Protein AF-A0AAW8L4Y2-F1 (afdb_monomer_lite)

Foldseek 3Di:
DDPPPDPVNVVVVVLVPDDPVVNVVVVVVVLLVVLLVLAVVQVVVPCLVCLVVFQAEEEEAPPLCSNVVSNVCSNPPSGNYHYHHDDPVCPVVVDHPPSCPVVVVRYDYRDDDPVVVVVVVVVVVVPDPPD

Sequence (131 aa):
KKHQLTLDDDLTEIYKNFSGGEKQRICILKARIDAVHFALDNDDGARTRHYDKADLILIGVSRSGKTPTSIYLSLQFGIRVANYPLTEEDLDDNRLPAVLRAHRSKLFGLMIDAERLVAIRSERKANSRYA

pLDDT: mean 83.52, std 15.27, range [39.88, 97.06]

Structure (mmCIF, N/CA/C/O backbone):
data_AF-A0AAW8L4Y2-F1
#
_entry.id   AF-A0AAW8L4Y2-F1
#
loop_
_atom_site.group_PDB
_atom_site.id
_atom_site.type_symbol
_atom_site.label_atom_id
_atom_site.label_alt_id
_atom_site.label_comp_id
_atom_site.label_asym_id
_atom_site.label_entity_id
_atom_site.label_seq_id
_atom_site.pdbx_PDB_ins_code
_atom_site.Cartn_x
_atom_site.Cartn_y
_atom_site.Cartn_z
_atom_site.occupancy
_atom_site.B_iso_or_equiv
_atom_site.auth_seq_id
_atom_site.auth_comp_id
_atom_site.auth_asym_id
_atom_site.auth_atom_id
_atom_site.pdbx_PDB_model_num
ATOM 1 N N . LYS A 1 1 ? 8.214 -7.468 47.726 1.00 40.84 1 LYS A N 1
ATOM 2 C CA . LYS A 1 1 ? 7.525 -7.714 46.436 1.00 40.84 1 LYS A CA 1
ATOM 3 C C . LYS A 1 1 ? 7.435 -6.381 45.703 1.00 40.84 1 LYS A C 1
ATOM 5 O O . LYS A 1 1 ? 6.610 -5.567 46.083 1.00 40.84 1 LYS A O 1
ATOM 10 N N . LYS A 1 2 ? 8.356 -6.096 44.774 1.00 39.88 2 LYS A N 1
ATOM 11 C CA . LYS A 1 2 ? 8.308 -4.861 43.975 1.00 39.88 2 LYS A CA 1
ATOM 12 C C . LYS A 1 2 ? 7.174 -5.011 42.958 1.00 39.88 2 LYS A C 1
ATOM 14 O O . LYS A 1 2 ? 7.196 -5.961 42.183 1.00 39.88 2 LYS A O 1
ATOM 19 N N . HIS A 1 3 ? 6.173 -4.137 43.028 1.00 43.72 3 HIS A N 1
ATOM 20 C CA . HIS A 1 3 ? 5.190 -3.975 41.963 1.00 43.72 3 HIS A CA 1
ATOM 21 C C . HIS A 1 3 ? 5.907 -3.381 40.760 1.00 43.72 3 HIS A C 1
ATOM 23 O O . HIS A 1 3 ? 6.330 -2.229 40.772 1.00 43.72 3 HIS A O 1
ATOM 29 N N . GLN A 1 4 ? 6.098 -4.219 39.755 1.00 43.78 4 GLN A N 1
ATOM 30 C CA . GLN A 1 4 ? 6.486 -3.803 38.427 1.00 43.78 4 GLN A CA 1
ATOM 31 C C . GLN A 1 4 ? 5.182 -3.413 37.727 1.00 43.78 4 GLN A C 1
ATOM 33 O O . GLN A 1 4 ? 4.557 -4.245 37.082 1.00 43.78 4 GLN A O 1
ATOM 38 N N . LEU A 1 5 ? 4.710 -2.191 37.990 1.00 41.91 5 LEU A N 1
ATOM 39 C CA . LEU A 1 5 ? 3.647 -1.570 37.201 1.00 41.91 5 LEU A CA 1
ATOM 40 C C . LEU A 1 5 ? 4.201 -1.410 35.788 1.00 41.91 5 LEU A C 1
ATOM 42 O O . LEU A 1 5 ? 5.276 -0.836 35.592 1.00 41.91 5 LEU A O 1
ATOM 46 N N . THR A 1 6 ? 3.541 -2.040 34.825 1.00 46.31 6 THR A N 1
ATOM 47 C CA . THR A 1 6 ? 3.936 -1.931 33.425 1.00 46.31 6 THR A CA 1
ATOM 48 C C . THR A 1 6 ? 3.430 -0.596 32.887 1.00 46.31 6 THR A C 1
ATOM 50 O O . THR A 1 6 ? 2.372 -0.129 33.294 1.00 46.31 6 THR A O 1
ATOM 53 N N . LEU A 1 7 ? 4.185 0.036 31.983 1.00 52.41 7 LEU A N 1
ATOM 54 C CA . LEU A 1 7 ? 3.841 1.332 31.370 1.00 52.41 7 LEU A CA 1
ATOM 55 C C . LEU A 1 7 ? 2.416 1.374 30.770 1.00 52.41 7 LEU A C 1
ATOM 57 O O . LEU A 1 7 ? 1.843 2.451 30.628 1.00 52.41 7 LEU A O 1
ATOM 61 N N . ASP A 1 8 ? 1.840 0.215 30.445 1.00 61.38 8 ASP A N 1
ATOM 62 C CA . ASP A 1 8 ? 0.480 0.080 29.922 1.00 61.38 8 ASP A CA 1
ATOM 63 C C . ASP A 1 8 ? -0.613 0.305 30.986 1.00 61.38 8 ASP A C 1
ATOM 65 O O . ASP A 1 8 ? -1.686 0.827 30.664 1.00 61.38 8 ASP A O 1
ATOM 69 N N . ASP A 1 9 ? -0.351 -0.023 32.256 1.00 59.22 9 ASP A N 1
ATOM 70 C CA . ASP A 1 9 ? -1.321 0.124 33.350 1.00 59.22 9 ASP A CA 1
ATOM 71 C C . ASP A 1 9 ? -1.524 1.606 33.715 1.00 59.22 9 ASP A C 1
ATOM 73 O O . ASP A 1 9 ? -2.661 2.085 33.780 1.00 59.22 9 ASP A O 1
ATOM 77 N N . ASP A 1 10 ? -0.426 2.363 33.835 1.00 67.06 10 ASP A N 1
ATOM 78 C CA . ASP A 1 10 ? -0.446 3.802 34.143 1.00 67.06 10 ASP A CA 1
ATOM 79 C C . ASP A 1 10 ? -1.127 4.611 33.026 1.00 67.06 10 ASP A C 1
ATOM 81 O O . ASP A 1 10 ? -1.937 5.508 33.280 1.00 67.06 10 ASP A O 1
ATOM 85 N N . LEU A 1 11 ? -0.857 4.265 31.761 1.00 69.19 11 LEU A N 1
ATOM 86 C CA . LEU A 1 11 ? -1.530 4.882 30.618 1.00 69.19 11 LEU A CA 1
ATOM 87 C C . LEU A 1 11 ? -3.027 4.568 30.617 1.00 69.19 11 LEU A C 1
ATOM 89 O O . LEU A 1 11 ? -3.830 5.445 30.307 1.00 69.19 11 LEU A O 1
ATOM 93 N N . THR A 1 12 ? -3.425 3.354 30.999 1.00 70.25 12 THR A N 1
ATOM 94 C CA . THR A 1 12 ? -4.841 2.969 31.076 1.00 70.25 12 THR A CA 1
ATOM 95 C C . THR A 1 12 ? -5.591 3.794 32.123 1.00 70.25 12 THR A C 1
ATOM 97 O O . THR A 1 12 ? -6.743 4.179 31.906 1.00 70.25 12 THR A O 1
ATOM 100 N N . GLU A 1 13 ? -4.946 4.120 33.241 1.00 73.38 13 GLU A N 1
ATOM 101 C CA . GLU A 1 13 ? -5.519 4.963 34.289 1.00 73.38 13 GLU A CA 1
ATOM 102 C C . GLU A 1 13 ? -5.619 6.435 33.868 1.00 73.38 13 GLU A C 1
ATOM 104 O O . GLU A 1 13 ? -6.677 7.049 34.019 1.00 73.38 13 GLU A O 1
ATOM 109 N N . ILE A 1 14 ? -4.588 6.970 33.206 1.00 76.81 14 ILE A N 1
ATOM 110 C CA . ILE A 1 14 ? -4.627 8.303 32.582 1.00 76.81 14 ILE A CA 1
ATOM 111 C C . ILE A 1 14 ? -5.752 8.380 31.539 1.00 76.81 14 ILE A C 1
ATOM 113 O O . ILE A 1 14 ? -6.505 9.354 31.501 1.00 76.81 14 ILE A O 1
ATOM 117 N N . TYR A 1 15 ? -5.933 7.326 30.738 1.00 74.62 15 TYR A N 1
ATOM 118 C CA . TYR A 1 15 ? -6.985 7.268 29.724 1.00 74.62 15 TYR A CA 1
ATOM 119 C C . TYR A 1 15 ? -8.394 7.353 30.308 1.00 74.62 15 TYR A C 1
ATOM 121 O O . TYR A 1 15 ? -9.281 7.925 29.670 1.00 74.62 15 TYR A O 1
ATOM 129 N N . LYS A 1 16 ? -8.631 6.807 31.508 1.00 78.62 16 LYS A N 1
ATOM 130 C CA . LYS A 1 16 ? -9.948 6.862 32.166 1.00 78.62 16 LYS A CA 1
ATOM 131 C C . LYS A 1 16 ? -10.361 8.298 32.489 1.00 78.62 16 LYS A C 1
ATOM 133 O O . LYS A 1 16 ? -11.549 8.601 32.349 1.00 78.62 16 LYS A O 1
ATOM 138 N N . ASN A 1 17 ? -9.396 9.166 32.799 1.00 83.75 17 ASN A N 1
ATOM 139 C CA . ASN A 1 17 ? -9.607 10.553 33.224 1.00 83.75 17 ASN A CA 1
ATOM 140 C C . ASN A 1 17 ? -9.928 11.531 32.079 1.00 83.75 17 ASN A C 1
ATOM 142 O O . ASN A 1 17 ? -10.386 12.639 32.344 1.00 83.75 17 ASN A O 1
ATOM 146 N N . PHE A 1 18 ? -9.739 11.140 30.814 1.00 84.62 18 PHE A N 1
ATOM 147 C CA . PHE A 1 18 ? -10.093 11.984 29.668 1.00 84.62 18 PHE A CA 1
ATOM 148 C C . PHE A 1 18 ? -11.607 12.044 29.416 1.00 84.62 18 PHE A C 1
ATOM 150 O O . PHE A 1 18 ? -12.337 11.054 29.566 1.00 84.62 18 PHE A O 1
ATOM 157 N N . SER A 1 19 ? -12.080 13.195 28.943 1.00 87.31 19 SER A N 1
ATOM 158 C CA . SER A 1 19 ? -13.443 13.364 28.437 1.00 87.31 19 SER A CA 1
ATOM 159 C C . SER A 1 19 ? -13.692 12.510 27.185 1.00 87.31 19 SER A C 1
ATOM 161 O O . SER A 1 19 ? -12.763 12.043 26.520 1.00 87.31 19 SER A O 1
ATOM 163 N N . GLY A 1 20 ? -14.963 12.309 26.821 1.00 83.69 20 GLY A N 1
ATOM 164 C CA . GLY A 1 20 ? -15.323 11.535 25.625 1.00 83.69 20 GLY A CA 1
ATOM 165 C C . GLY A 1 20 ? -14.696 12.083 24.333 1.00 83.69 20 GLY A C 1
ATOM 166 O O . GLY A 1 20 ? -14.211 11.312 23.508 1.00 83.69 20 GLY A O 1
ATOM 167 N N . GLY A 1 21 ? -14.628 13.411 24.185 1.00 84.81 21 GLY A N 1
ATOM 168 C CA . GLY A 1 21 ? -14.016 14.057 23.017 1.00 84.81 21 GLY A CA 1
ATOM 169 C C . GLY A 1 21 ? -12.496 13.872 22.940 1.00 84.81 21 GLY A C 1
ATOM 170 O O . GLY A 1 21 ? -11.946 13.662 21.858 1.00 84.81 21 GLY A O 1
ATOM 171 N N . GLU A 1 22 ? -11.810 13.889 24.081 1.00 87.06 22 GLU A N 1
ATOM 172 C CA . GLU A 1 22 ? -10.366 13.636 24.160 1.00 87.06 22 GLU A CA 1
ATOM 173 C C . GLU A 1 22 ? -10.043 12.169 23.870 1.00 87.06 22 GLU A C 1
ATOM 175 O O . GLU A 1 22 ? -9.166 11.883 23.054 1.00 87.06 22 GLU A O 1
ATOM 180 N N . LYS A 1 23 ? -10.823 11.236 24.431 1.00 83.69 23 LYS A N 1
ATOM 181 C CA . LYS A 1 23 ? -10.718 9.799 24.132 1.00 83.69 23 LYS A CA 1
ATOM 182 C C . LYS A 1 23 ? -10.861 9.522 22.637 1.00 83.69 23 LYS A C 1
ATOM 184 O O . LYS A 1 23 ? -10.070 8.766 22.073 1.00 83.69 23 LYS A O 1
ATOM 189 N N . GLN A 1 24 ? -11.814 10.183 21.977 1.00 84.44 24 GLN A N 1
ATOM 190 C CA . GLN A 1 24 ? -12.022 10.048 20.536 1.00 84.44 24 GLN A CA 1
ATOM 191 C C . GLN A 1 24 ? -10.791 10.500 19.737 1.00 84.44 24 GLN A C 1
ATOM 193 O O . GLN A 1 24 ? -10.340 9.790 18.837 1.00 84.44 24 GLN A O 1
ATOM 198 N N . ARG A 1 25 ? -10.218 11.662 20.076 1.00 86.62 25 ARG A N 1
ATOM 199 C CA . ARG A 1 25 ? -9.020 12.196 19.406 1.00 86.62 25 ARG A CA 1
ATOM 200 C C . ARG A 1 25 ? -7.820 11.271 19.552 1.00 86.62 25 ARG A C 1
ATOM 202 O O . ARG A 1 25 ? -7.111 11.031 18.577 1.00 86.62 25 ARG A O 1
ATOM 209 N N . ILE A 1 26 ? -7.615 10.740 20.751 1.00 86.56 26 ILE A N 1
ATOM 210 C CA . ILE A 1 26 ? -6.502 9.838 21.028 1.00 86.56 26 ILE A CA 1
ATOM 211 C C . ILE A 1 26 ? -6.675 8.511 20.268 1.00 86.56 26 ILE A C 1
ATOM 213 O O . ILE A 1 26 ? -5.721 8.026 19.663 1.00 86.56 26 ILE A O 1
ATOM 217 N N . CYS A 1 27 ? -7.891 7.958 20.223 1.00 86.06 27 CYS A N 1
ATOM 218 C CA . CYS A 1 27 ? -8.191 6.750 19.449 1.00 86.06 27 CYS A CA 1
ATOM 219 C C . CYS A 1 27 ? -7.891 6.935 17.950 1.00 86.06 27 CYS A C 1
ATOM 221 O O . CYS A 1 27 ? -7.218 6.104 17.341 1.00 86.06 27 CYS A O 1
ATOM 223 N N . ILE A 1 28 ? -8.310 8.068 17.372 1.00 87.50 28 ILE A N 1
ATOM 224 C CA . ILE A 1 28 ? -8.022 8.413 15.970 1.00 87.50 28 ILE A CA 1
ATOM 225 C C . ILE A 1 28 ? -6.511 8.504 15.725 1.00 87.50 28 ILE A C 1
ATOM 227 O O . ILE A 1 28 ? -6.015 7.994 14.721 1.00 87.50 28 ILE A O 1
ATOM 231 N N . LEU A 1 29 ? -5.764 9.136 16.635 1.00 87.00 29 LEU A N 1
ATOM 232 C CA . LEU A 1 29 ? -4.312 9.239 16.514 1.00 87.00 29 LEU A CA 1
ATOM 233 C C . LEU A 1 29 ? -3.641 7.862 16.575 1.00 87.00 29 LEU A C 1
ATOM 235 O O . LEU A 1 29 ? -2.766 7.580 15.759 1.00 87.00 29 LEU A O 1
ATOM 239 N N . LYS A 1 30 ? -4.080 6.991 17.489 1.00 89.00 30 LYS A N 1
ATOM 240 C CA . LYS A 1 30 ? -3.567 5.623 17.600 1.00 89.00 30 LYS A CA 1
ATOM 241 C C . LYS A 1 30 ? -3.794 4.833 16.311 1.00 89.00 30 LYS A C 1
ATOM 243 O O . LYS A 1 30 ? -2.849 4.256 15.790 1.00 89.00 30 LYS A O 1
ATOM 248 N N . ALA A 1 31 ? -4.996 4.908 15.737 1.00 90.00 31 ALA A N 1
ATOM 249 C CA . ALA A 1 31 ? -5.293 4.267 14.458 1.00 90.00 31 ALA A CA 1
ATOM 250 C C . ALA A 1 31 ? -4.379 4.761 13.319 1.00 90.00 31 ALA A C 1
ATOM 252 O O . ALA A 1 31 ? -3.930 3.961 12.500 1.00 90.00 31 ALA A O 1
ATOM 253 N N . ARG A 1 32 ? -4.051 6.061 13.285 1.00 92.62 32 ARG A N 1
ATOM 254 C CA . ARG A 1 32 ? -3.103 6.620 12.306 1.00 92.62 32 ARG A CA 1
ATOM 255 C C . ARG A 1 32 ? -1.680 6.117 12.515 1.00 92.62 32 ARG A C 1
ATOM 257 O O . ARG A 1 32 ? -1.024 5.764 11.542 1.00 92.62 32 ARG A O 1
ATOM 264 N N . ILE A 1 33 ? -1.209 6.071 13.760 1.00 94.56 33 ILE A N 1
ATOM 265 C CA . ILE A 1 33 ? 0.121 5.537 14.087 1.00 94.56 33 ILE A CA 1
ATOM 266 C C . ILE A 1 33 ? 0.215 4.071 13.647 1.00 94.56 33 ILE A C 1
ATOM 268 O O . ILE A 1 33 ? 1.167 3.697 12.966 1.00 94.56 33 ILE A O 1
ATOM 272 N N . ASP A 1 34 ? -0.810 3.270 13.944 1.00 95.19 34 ASP A N 1
ATOM 273 C CA . ASP A 1 34 ? -0.871 1.863 13.543 1.00 95.19 34 ASP A CA 1
ATOM 274 C C . ASP A 1 34 ? -0.859 1.700 12.015 1.00 95.19 34 ASP A C 1
ATOM 276 O O . ASP A 1 34 ? -0.178 0.821 11.486 1.00 95.19 34 ASP A O 1
ATOM 280 N N . ALA A 1 35 ? -1.578 2.559 11.286 1.00 96.19 35 ALA A N 1
ATOM 281 C CA . ALA A 1 35 ? -1.577 2.559 9.825 1.00 96.19 35 ALA A CA 1
ATOM 282 C C . ALA A 1 35 ? -0.202 2.903 9.236 1.00 96.19 35 ALA A C 1
ATOM 284 O O . ALA A 1 35 ? 0.251 2.251 8.297 1.00 96.19 35 ALA A O 1
ATOM 285 N N . VAL A 1 36 ? 0.491 3.890 9.809 1.00 95.75 36 VAL A N 1
ATOM 286 C CA . VAL A 1 36 ? 1.843 4.279 9.384 1.00 95.75 36 VAL A CA 1
ATOM 287 C C . VAL A 1 36 ? 2.845 3.162 9.647 1.00 95.75 36 VAL A C 1
ATOM 289 O O . VAL A 1 36 ? 3.628 2.839 8.756 1.00 95.75 36 VAL A O 1
ATOM 292 N N . HIS A 1 37 ? 2.805 2.539 10.827 1.00 95.00 37 HIS A N 1
ATOM 293 C CA . HIS A 1 37 ? 3.646 1.380 11.125 1.00 95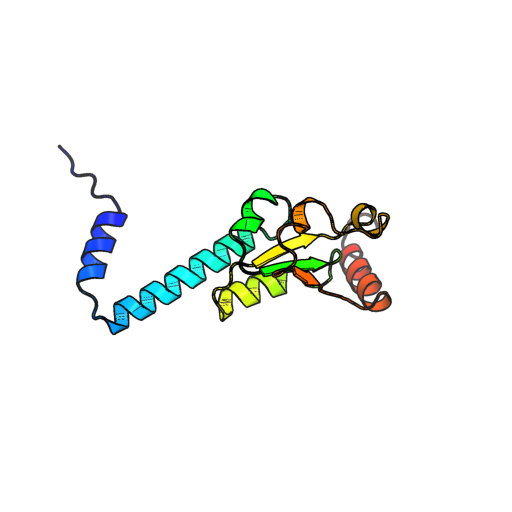.00 37 HIS A CA 1
ATOM 294 C C . HIS A 1 37 ? 3.388 0.244 10.138 1.00 95.00 37 HIS A C 1
ATOM 296 O O . HIS A 1 37 ? 4.336 -0.302 9.582 1.00 95.00 37 HIS A O 1
ATOM 302 N N . PHE A 1 38 ? 2.117 -0.041 9.840 1.00 95.31 38 PHE A N 1
ATOM 303 C CA . PHE A 1 38 ? 1.762 -1.035 8.834 1.00 95.31 38 PHE A CA 1
ATOM 304 C C . PHE A 1 38 ? 2.373 -0.712 7.465 1.00 95.31 38 PHE A C 1
ATOM 306 O O . PHE A 1 38 ? 2.938 -1.602 6.832 1.00 95.31 38 PHE A O 1
ATOM 313 N N . ALA A 1 39 ? 2.288 0.537 7.002 1.00 95.00 39 ALA A N 1
ATOM 314 C CA . ALA A 1 39 ? 2.835 0.914 5.703 1.00 95.00 39 ALA A CA 1
ATOM 315 C C . ALA A 1 39 ? 4.363 0.864 5.650 1.00 95.00 39 ALA A C 1
ATOM 317 O O . ALA A 1 39 ? 4.908 0.421 4.644 1.00 95.00 39 ALA A O 1
ATOM 318 N N . LEU A 1 40 ? 5.051 1.252 6.727 1.00 93.62 40 LEU A N 1
ATOM 319 C CA . LEU A 1 40 ? 6.505 1.111 6.839 1.00 93.62 40 LEU A CA 1
ATOM 320 C C . LEU A 1 40 ? 6.929 -0.364 6.823 1.00 93.62 40 LEU A C 1
ATOM 322 O O . LEU A 1 40 ? 7.857 -0.729 6.107 1.00 93.62 40 LEU A O 1
ATOM 326 N N . ASP A 1 41 ? 6.214 -1.222 7.553 1.00 93.12 41 ASP A N 1
ATOM 327 C CA . ASP A 1 41 ? 6.478 -2.664 7.616 1.00 93.12 41 ASP A CA 1
ATOM 328 C C . ASP A 1 41 ? 6.204 -3.412 6.303 1.00 93.12 41 ASP A C 1
ATOM 330 O O . ASP A 1 41 ? 6.647 -4.553 6.152 1.00 93.12 41 ASP A O 1
AT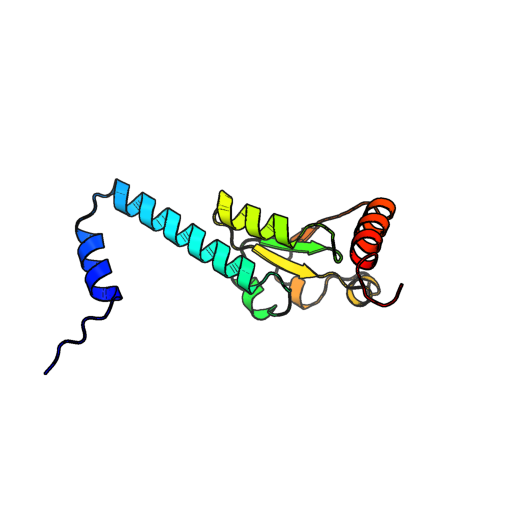OM 334 N N . ASN A 1 42 ? 5.445 -2.810 5.381 1.00 92.62 42 ASN A N 1
ATOM 335 C CA . ASN A 1 42 ? 5.032 -3.410 4.109 1.00 92.62 42 ASN A CA 1
ATOM 336 C C . ASN A 1 42 ? 5.463 -2.577 2.887 1.00 92.62 42 ASN A C 1
ATOM 338 O O . ASN A 1 42 ? 4.883 -2.723 1.808 1.00 92.62 42 ASN A O 1
ATOM 342 N N . ASP A 1 43 ? 6.461 -1.702 3.040 1.00 89.31 43 ASP A N 1
ATOM 343 C CA . ASP A 1 43 ? 6.940 -0.830 1.962 1.00 89.31 43 ASP A CA 1
ATOM 344 C C . ASP A 1 43 ? 7.788 -1.573 0.914 1.00 89.31 43 ASP A C 1
ATOM 346 O O . ASP A 1 43 ? 7.716 -1.280 -0.281 1.00 89.31 43 ASP A O 1
ATOM 350 N N . ASP A 1 44 ? 8.568 -2.562 1.356 1.00 79.44 44 ASP A N 1
ATOM 351 C CA . ASP A 1 44 ? 9.513 -3.318 0.526 1.00 79.44 44 ASP A CA 1
ATOM 352 C C . ASP A 1 44 ? 8.859 -4.440 -0.304 1.00 79.44 44 ASP A C 1
ATOM 354 O O . ASP A 1 44 ? 9.482 -4.986 -1.215 1.00 79.44 44 ASP A O 1
ATOM 358 N N . GLY A 1 45 ? 7.598 -4.778 -0.014 1.00 68.62 45 GLY A N 1
ATOM 359 C CA . GLY A 1 45 ? 6.863 -5.878 -0.639 1.00 68.62 45 GLY A CA 1
ATOM 360 C C . GLY A 1 45 ? 7.325 -7.282 -0.238 1.00 68.62 45 GLY A C 1
ATOM 361 O O . GLY A 1 45 ? 6.788 -8.261 -0.753 1.00 68.62 45 GLY A O 1
ATOM 362 N N . ALA A 1 46 ? 8.267 -7.416 0.702 1.00 63.28 46 ALA A N 1
ATOM 363 C CA . ALA A 1 46 ? 8.822 -8.706 1.120 1.00 63.28 46 ALA A CA 1
ATOM 364 C C . ALA A 1 46 ? 7.851 -9.515 1.998 1.00 63.28 46 ALA A C 1
ATOM 366 O O . ALA A 1 46 ? 7.959 -10.737 2.116 1.00 63.28 46 ALA A O 1
ATOM 367 N N . ARG A 1 47 ? 6.875 -8.845 2.623 1.00 67.88 47 ARG A N 1
ATOM 368 C CA . ARG A 1 47 ? 5.931 -9.441 3.580 1.00 67.88 47 ARG A CA 1
ATOM 369 C C . ARG A 1 47 ? 4.519 -9.543 3.008 1.00 67.88 47 ARG A C 1
ATOM 371 O O . ARG A 1 47 ? 3.568 -8.979 3.539 1.00 67.88 47 ARG A O 1
ATOM 378 N N . THR A 1 48 ? 4.350 -10.356 1.971 1.00 66.38 48 THR A N 1
ATOM 379 C CA . THR A 1 48 ? 3.031 -10.615 1.360 1.00 66.38 48 THR A CA 1
ATOM 380 C C . THR A 1 48 ? 2.002 -11.255 2.308 1.00 66.38 48 THR A C 1
ATOM 382 O O . THR A 1 48 ? 0.803 -11.224 2.043 1.00 66.38 48 THR A O 1
ATOM 385 N N . ARG A 1 49 ? 2.442 -11.779 3.463 1.00 67.50 49 ARG A N 1
ATOM 386 C CA . ARG A 1 49 ? 1.589 -12.395 4.499 1.00 67.50 49 ARG A CA 1
ATOM 387 C C . ARG A 1 49 ? 0.634 -11.427 5.208 1.00 67.50 49 ARG A C 1
ATOM 389 O O . ARG A 1 49 ? -0.228 -11.883 5.952 1.00 67.50 49 ARG A O 1
ATOM 396 N N . HIS A 1 50 ? 0.771 -10.115 5.016 1.00 79.94 50 HIS A N 1
ATOM 397 C CA . HIS A 1 50 ? -0.087 -9.122 5.673 1.00 79.94 50 HIS A CA 1
ATOM 398 C C . HIS A 1 50 ? -1.140 -8.500 4.757 1.00 79.94 50 HIS A C 1
ATOM 400 O O . HIS A 1 50 ? -1.877 -7.618 5.200 1.00 79.94 50 HIS A O 1
ATOM 406 N N . TYR A 1 51 ? -1.264 -8.962 3.510 1.00 90.69 51 TYR A N 1
ATOM 407 C CA . TYR A 1 51 ? -2.220 -8.387 2.566 1.00 90.69 51 TYR A CA 1
ATOM 408 C C . TYR A 1 51 ? -3.665 -8.518 3.018 1.00 90.69 51 TYR A C 1
ATOM 410 O O . TYR A 1 51 ? -4.434 -7.606 2.746 1.00 90.69 51 TYR A O 1
ATOM 418 N N . ASP A 1 52 ? -4.030 -9.525 3.811 1.00 91.12 52 ASP A N 1
ATOM 419 C CA . ASP A 1 52 ? -5.356 -9.615 4.434 1.00 91.12 52 ASP A CA 1
ATOM 420 C C . ASP A 1 52 ? -5.707 -8.379 5.274 1.00 91.12 52 ASP A C 1
ATOM 422 O O . ASP A 1 52 ? -6.832 -7.890 5.209 1.00 91.12 52 ASP A O 1
ATOM 426 N N . LYS A 1 53 ? -4.725 -7.834 6.003 1.00 93.25 53 LYS A N 1
ATOM 427 C CA . LYS A 1 53 ? -4.888 -6.697 6.923 1.00 93.25 53 LYS A CA 1
ATOM 428 C C . LYS A 1 53 ? -4.731 -5.329 6.254 1.00 93.25 53 LYS A C 1
ATOM 430 O O . LYS A 1 53 ? -4.985 -4.322 6.912 1.00 93.25 53 LYS A O 1
ATOM 435 N N . ALA A 1 54 ? -4.284 -5.294 4.998 1.00 95.31 54 ALA A N 1
ATOM 436 C CA . ALA A 1 54 ? -4.178 -4.062 4.228 1.00 95.31 54 ALA A CA 1
ATOM 437 C C . ALA A 1 54 ? -5.571 -3.581 3.810 1.00 95.31 54 ALA A C 1
ATOM 439 O O . ALA A 1 54 ? -6.375 -4.371 3.306 1.00 95.31 54 ALA A O 1
ATOM 440 N N . ASP A 1 55 ? -5.820 -2.286 3.954 1.00 96.44 55 ASP A N 1
ATOM 441 C CA . ASP A 1 55 ? -7.008 -1.627 3.411 1.00 96.44 55 ASP A CA 1
ATOM 442 C C . ASP A 1 55 ? -6.832 -1.376 1.906 1.00 96.44 55 ASP A C 1
ATOM 444 O O . ASP A 1 55 ? -7.791 -1.422 1.137 1.00 96.44 55 ASP A O 1
ATOM 448 N N . LEU A 1 56 ? -5.584 -1.149 1.481 1.00 95.81 56 LEU A N 1
ATOM 449 C CA . LEU A 1 56 ? -5.204 -0.825 0.111 1.00 95.81 56 LEU A CA 1
ATOM 450 C C . LEU A 1 56 ? -3.835 -1.429 -0.229 1.00 95.81 56 LEU A C 1
ATOM 452 O O . LEU A 1 56 ? -2.925 -1.430 0.599 1.00 95.81 56 LEU A O 1
ATOM 456 N N . ILE A 1 57 ? -3.669 -1.919 -1.457 1.00 96.19 57 ILE A N 1
ATOM 457 C CA . ILE A 1 57 ? -2.400 -2.450 -1.967 1.00 96.19 57 ILE A CA 1
ATOM 458 C C . ILE A 1 57 ? -2.008 -1.685 -3.233 1.00 96.19 57 ILE A C 1
ATOM 460 O O . ILE A 1 57 ? -2.704 -1.749 -4.249 1.00 96.19 57 ILE A O 1
ATOM 464 N N . LEU A 1 58 ? -0.881 -0.975 -3.182 1.00 96.44 58 LEU A N 1
ATOM 465 C CA . LEU A 1 58 ? -0.313 -0.287 -4.338 1.00 96.44 58 LEU A CA 1
ATOM 466 C C . LEU A 1 58 ? 0.542 -1.254 -5.153 1.00 96.44 58 LEU A C 1
ATOM 468 O O . LEU A 1 58 ? 1.498 -1.836 -4.638 1.00 96.44 58 LEU A O 1
ATOM 472 N N . ILE A 1 59 ? 0.237 -1.374 -6.441 1.00 94.50 59 ILE A N 1
ATOM 473 C CA . ILE A 1 59 ? 0.991 -2.187 -7.398 1.00 94.50 59 ILE A CA 1
ATOM 474 C C . ILE A 1 59 ? 1.677 -1.278 -8.419 1.00 94.50 59 ILE A C 1
ATOM 476 O O . ILE A 1 59 ? 1.126 -0.263 -8.841 1.00 94.50 59 ILE A O 1
ATOM 480 N N . GLY A 1 60 ? 2.901 -1.605 -8.819 1.00 92.56 60 GLY A N 1
ATOM 481 C CA . GLY A 1 60 ? 3.622 -0.797 -9.803 1.00 92.56 60 GLY A CA 1
ATOM 482 C C . GLY A 1 60 ? 5.100 -1.135 -9.889 1.00 92.56 60 GLY A C 1
ATOM 483 O O . GLY A 1 60 ? 5.679 -1.694 -8.955 1.00 92.56 60 GLY A O 1
ATOM 484 N N . VAL A 1 61 ? 5.738 -0.731 -10.981 1.00 91.38 61 VAL A N 1
ATOM 485 C CA . VAL A 1 61 ? 7.177 -0.931 -11.198 1.00 91.38 61 VAL A CA 1
ATOM 486 C C . VAL A 1 61 ? 8.028 -0.129 -10.209 1.00 91.38 61 VAL A C 1
ATOM 488 O O . VAL A 1 61 ? 7.583 0.849 -9.598 1.00 91.38 61 VAL A O 1
ATOM 491 N N . SER A 1 62 ? 9.288 -0.524 -10.017 1.00 89.12 62 SER A N 1
ATOM 492 C CA . SER A 1 62 ? 10.231 0.260 -9.207 1.00 89.12 62 SER A CA 1
ATOM 493 C C . SER A 1 62 ? 10.305 1.708 -9.710 1.00 89.12 62 SER A C 1
ATOM 495 O O . SER A 1 62 ? 10.506 1.914 -10.907 1.00 89.12 62 SER A O 1
ATOM 497 N N . ARG A 1 63 ? 10.186 2.679 -8.786 1.00 88.56 63 ARG A N 1
ATOM 498 C CA . ARG A 1 63 ? 10.121 4.146 -9.006 1.00 88.56 63 ARG A CA 1
ATOM 499 C C . ARG A 1 63 ? 8.798 4.746 -9.490 1.00 88.56 63 ARG A C 1
ATOM 501 O O . ARG A 1 63 ? 8.767 5.940 -9.751 1.00 88.56 63 ARG A O 1
ATOM 508 N N . SER A 1 64 ? 7.695 4.000 -9.478 1.00 91.56 64 SER A N 1
ATOM 509 C CA . SER A 1 64 ? 6.355 4.559 -9.738 1.00 91.56 64 SER A CA 1
ATOM 510 C C . SER A 1 64 ? 5.757 5.398 -8.590 1.00 91.56 64 SER A C 1
ATOM 512 O O . SER A 1 64 ? 4.605 5.802 -8.669 1.00 91.56 64 SER A O 1
ATOM 514 N N . GLY A 1 65 ? 6.505 5.643 -7.506 1.00 93.00 65 GLY A N 1
ATOM 515 C CA . GLY A 1 65 ? 6.033 6.456 -6.375 1.00 93.00 65 GLY A CA 1
ATOM 516 C C . GLY A 1 65 ? 5.286 5.698 -5.269 1.00 93.00 65 GLY A C 1
ATOM 517 O O . GLY A 1 65 ? 4.751 6.339 -4.377 1.00 93.00 65 GLY A O 1
ATOM 518 N N . LYS A 1 66 ? 5.296 4.356 -5.262 1.00 94.94 66 LYS A N 1
ATOM 519 C CA . LYS A 1 66 ? 4.602 3.539 -4.239 1.00 94.94 66 LYS A CA 1
ATOM 520 C C . LYS A 1 66 ? 4.895 3.961 -2.791 1.00 94.94 66 LYS A C 1
ATOM 522 O O . LYS A 1 66 ? 3.964 4.290 -2.072 1.00 94.94 66 LYS A O 1
ATOM 527 N N . THR A 1 67 ? 6.166 4.018 -2.393 1.00 94.50 67 THR A N 1
ATOM 528 C CA . THR A 1 67 ? 6.598 4.380 -1.029 1.00 94.50 67 THR A CA 1
ATOM 529 C C . THR A 1 67 ? 6.120 5.758 -0.559 1.00 94.50 67 THR A C 1
ATOM 531 O O . THR A 1 67 ? 5.480 5.843 0.487 1.00 94.50 67 THR A O 1
ATOM 534 N N . PRO A 1 68 ? 6.368 6.868 -1.285 1.00 95.19 68 PRO A N 1
ATOM 535 C CA . PRO A 1 68 ? 5.859 8.160 -0.834 1.00 95.19 68 PRO A CA 1
ATOM 536 C C . PRO A 1 68 ? 4.324 8.196 -0.797 1.00 95.19 68 PRO A C 1
ATOM 538 O O . PRO A 1 68 ? 3.759 8.798 0.114 1.00 95.19 68 PRO A O 1
ATOM 541 N N . THR A 1 69 ? 3.639 7.514 -1.723 1.00 96.62 69 THR A N 1
ATOM 542 C CA . THR A 1 69 ? 2.173 7.427 -1.723 1.00 96.62 69 THR A CA 1
ATOM 543 C C . THR A 1 69 ? 1.634 6.622 -0.537 1.00 96.62 69 THR A C 1
ATOM 545 O O . THR A 1 69 ? 0.707 7.090 0.120 1.00 96.62 69 THR A O 1
ATOM 548 N N . SER A 1 70 ? 2.197 5.452 -0.217 1.00 96.19 70 SER A N 1
ATOM 549 C CA . SER A 1 70 ? 1.734 4.612 0.898 1.00 96.19 70 SER A CA 1
ATOM 550 C C . SER A 1 70 ? 1.883 5.323 2.240 1.00 96.19 70 SER A C 1
ATOM 552 O O . SER A 1 70 ? 0.941 5.353 3.035 1.00 96.19 70 SER A O 1
ATOM 554 N N . ILE A 1 71 ? 3.027 5.971 2.465 1.00 95.50 71 ILE A N 1
ATOM 555 C CA . ILE A 1 71 ? 3.287 6.740 3.684 1.00 95.50 71 ILE A CA 1
ATOM 556 C C . ILE A 1 71 ? 2.365 7.957 3.776 1.00 95.50 71 ILE A C 1
ATOM 558 O O . ILE A 1 71 ? 1.778 8.195 4.832 1.00 95.50 71 ILE A O 1
ATOM 562 N N . TYR A 1 72 ? 2.169 8.693 2.678 1.00 96.50 72 TYR A N 1
ATOM 563 C CA . TYR A 1 72 ? 1.244 9.828 2.649 1.00 96.50 72 TYR A CA 1
ATOM 564 C C . TYR A 1 72 ? -0.188 9.411 3.005 1.00 96.50 72 TYR A C 1
ATOM 566 O O . TYR A 1 72 ? -0.813 10.026 3.871 1.00 96.50 72 TYR A O 1
ATOM 574 N N . LEU A 1 73 ? -0.689 8.340 2.381 1.00 96.88 73 LEU A N 1
ATOM 575 C CA . LEU A 1 73 ? -2.041 7.839 2.625 1.00 96.88 73 LEU A CA 1
ATOM 576 C C . LEU A 1 73 ? -2.229 7.397 4.081 1.00 96.88 73 LEU A C 1
ATOM 578 O O . LEU A 1 73 ? -3.247 7.703 4.704 1.00 96.88 73 LEU A O 1
ATOM 582 N N . SER A 1 74 ? -1.219 6.739 4.641 1.00 96.44 74 SER A N 1
ATOM 583 C CA . SER A 1 74 ? -1.233 6.287 6.032 1.00 96.44 74 SER A CA 1
ATOM 584 C C . SER A 1 74 ? -1.237 7.462 7.011 1.00 96.44 74 SER A C 1
ATOM 586 O O . SER A 1 74 ? -2.021 7.474 7.957 1.00 96.44 74 SER A O 1
ATOM 588 N N . LEU A 1 75 ? -0.425 8.494 6.760 1.00 93.75 75 LEU A N 1
ATOM 589 C CA . LEU A 1 75 ? -0.328 9.677 7.622 1.00 93.75 75 LEU A CA 1
ATOM 590 C C . LEU A 1 75 ? -1.594 10.538 7.600 1.00 93.75 75 LEU A C 1
ATOM 592 O O . LEU A 1 75 ? -2.080 10.954 8.653 1.00 93.75 75 LEU A O 1
ATOM 596 N N . GLN A 1 76 ? -2.113 10.837 6.408 1.00 93.81 76 GLN A N 1
ATOM 597 C CA . GLN A 1 76 ? -3.227 11.776 6.255 1.00 93.81 76 GLN A CA 1
ATOM 598 C C . GLN A 1 76 ? -4.578 11.124 6.536 1.00 93.81 76 GLN A C 1
ATOM 600 O O . GLN A 1 76 ? -5.450 11.742 7.152 1.00 93.81 76 GLN A O 1
ATOM 605 N N . PHE A 1 77 ? -4.742 9.867 6.124 1.00 94.62 77 PHE A N 1
ATOM 606 C CA . PHE A 1 77 ? -6.036 9.191 6.148 1.00 94.62 77 PHE A CA 1
ATOM 607 C C . PHE A 1 77 ? -6.088 8.007 7.117 1.00 94.62 77 PHE A C 1
ATOM 609 O O . PHE A 1 77 ? -7.173 7.492 7.361 1.00 94.62 77 PHE A O 1
ATOM 616 N N . GLY A 1 78 ? -4.963 7.594 7.714 1.00 95.25 78 GLY A N 1
ATOM 617 C CA . GLY A 1 78 ? -4.935 6.448 8.630 1.00 95.25 78 GLY A CA 1
ATOM 618 C C . GLY A 1 78 ? -5.225 5.115 7.937 1.00 95.25 78 GLY A C 1
ATOM 619 O O . GLY A 1 78 ? -5.764 4.213 8.568 1.00 95.25 78 GLY A O 1
ATOM 620 N N . ILE A 1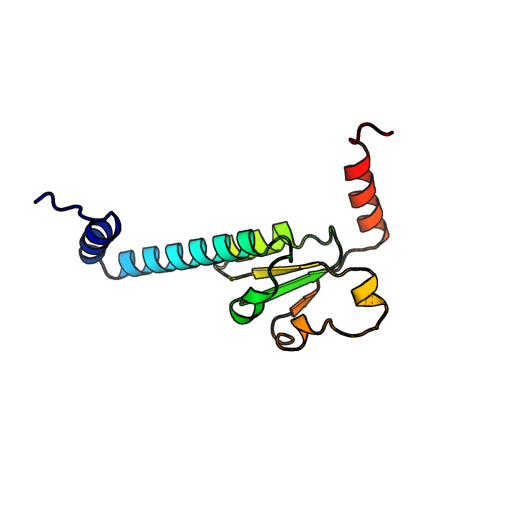 79 ? -4.912 5.009 6.644 1.00 96.12 79 ILE A N 1
ATOM 621 C CA . ILE A 1 79 ? -5.182 3.824 5.818 1.00 96.12 79 ILE A CA 1
ATOM 622 C C . ILE A 1 79 ? -3.984 2.878 5.882 1.00 96.12 79 ILE A C 1
ATOM 624 O O . ILE A 1 79 ? -2.850 3.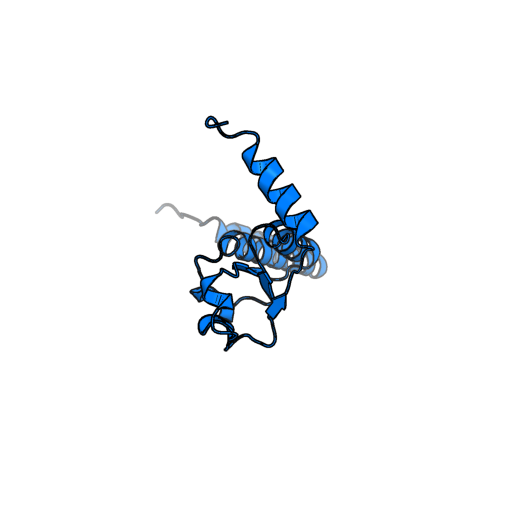307 5.682 1.00 96.12 79 ILE A O 1
ATOM 628 N N . ARG A 1 80 ? -4.218 1.583 6.098 1.00 96.31 80 ARG A N 1
ATOM 629 C CA . ARG A 1 80 ? -3.174 0.551 6.054 1.00 96.31 80 ARG A CA 1
ATOM 630 C C . ARG A 1 80 ? -2.832 0.219 4.610 1.00 96.31 80 ARG A C 1
ATOM 632 O O . ARG A 1 80 ? -3.525 -0.572 3.965 1.00 96.31 80 ARG A O 1
ATOM 639 N N . VAL A 1 81 ? -1.762 0.821 4.104 1.00 96.81 81 VAL A N 1
ATOM 640 C CA . VAL A 1 81 ? -1.310 0.615 2.724 1.00 96.81 81 VAL A CA 1
ATOM 641 C C . VAL A 1 81 ? -0.160 -0.383 2.670 1.00 96.81 81 VAL A C 1
ATOM 643 O O . VAL A 1 81 ? 0.806 -0.243 3.409 1.00 96.81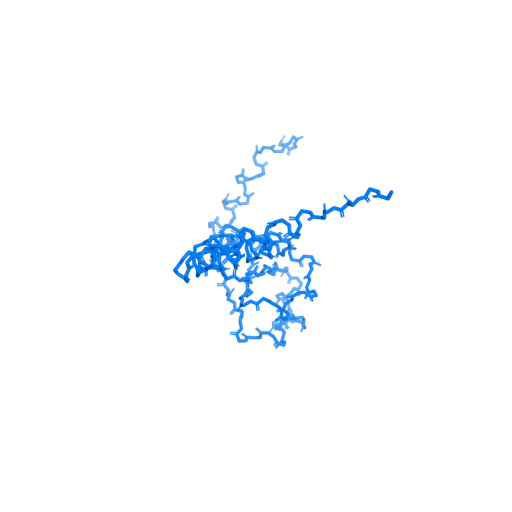 81 VAL A O 1
ATOM 646 N N . ALA A 1 82 ? -0.235 -1.365 1.775 1.00 96.00 82 ALA A N 1
ATOM 647 C CA . ALA A 1 82 ? 0.883 -2.249 1.450 1.00 96.00 82 ALA A CA 1
ATOM 648 C C . ALA A 1 82 ? 1.394 -1.990 0.028 1.00 96.00 82 ALA A C 1
ATOM 650 O O . ALA A 1 82 ? 0.617 -1.629 -0.857 1.00 96.00 82 ALA A O 1
ATOM 651 N N . ASN A 1 83 ? 2.683 -2.224 -0.210 1.00 95.00 83 ASN A N 1
ATOM 652 C CA . ASN A 1 83 ? 3.288 -2.088 -1.531 1.00 95.00 83 ASN A CA 1
ATOM 653 C C . ASN A 1 83 ? 3.600 -3.470 -2.121 1.00 95.00 83 ASN A C 1
ATOM 655 O O . ASN A 1 83 ? 4.169 -4.333 -1.457 1.00 95.00 83 ASN A O 1
ATOM 659 N N . TYR A 1 84 ? 3.233 -3.682 -3.385 1.00 94.06 84 TYR A N 1
ATOM 660 C CA . TYR A 1 84 ? 3.674 -4.822 -4.188 1.00 94.06 84 TYR A CA 1
ATOM 661 C C . TYR A 1 84 ? 4.508 -4.305 -5.373 1.00 94.06 84 TYR A C 1
ATOM 663 O O . TYR A 1 84 ? 3.999 -3.548 -6.215 1.00 94.06 84 TYR A O 1
ATOM 671 N N . PRO A 1 85 ? 5.801 -4.650 -5.456 1.00 92.12 85 PRO A N 1
ATOM 672 C CA . PRO A 1 85 ? 6.623 -4.316 -6.607 1.00 92.12 85 PRO A CA 1
ATOM 673 C C . PRO A 1 85 ? 6.268 -5.239 -7.776 1.00 92.12 85 PRO A C 1
ATOM 675 O O . PRO A 1 85 ? 6.491 -6.435 -7.692 1.00 92.12 85 PRO A O 1
ATOM 678 N N . LEU A 1 86 ? 5.752 -4.679 -8.873 1.00 90.56 86 LEU A N 1
ATOM 679 C CA . LEU A 1 86 ? 5.618 -5.440 -10.118 1.00 90.56 86 LEU A CA 1
ATOM 680 C C . LEU A 1 86 ? 7.007 -5.634 -10.735 1.00 90.56 86 LEU A C 1
ATOM 682 O O . LEU A 1 86 ? 7.697 -4.641 -11.015 1.00 90.56 86 LEU A O 1
ATOM 686 N N . THR A 1 87 ? 7.406 -6.891 -10.909 1.00 88.81 87 THR A N 1
ATOM 687 C CA . THR A 1 87 ? 8.643 -7.306 -11.587 1.00 88.81 87 THR A CA 1
ATOM 688 C C . THR A 1 87 ? 8.386 -7.603 -13.067 1.00 88.81 87 THR A C 1
ATOM 690 O O . THR A 1 87 ? 7.248 -7.553 -13.523 1.00 88.81 87 THR A O 1
ATOM 693 N N . GLU A 1 88 ? 9.440 -7.873 -13.838 1.00 84.94 88 GLU A N 1
ATOM 694 C CA . GLU A 1 88 ? 9.297 -8.320 -15.234 1.00 84.94 88 GLU A CA 1
ATOM 695 C C . GLU A 1 88 ? 8.636 -9.706 -15.304 1.00 84.94 88 GLU A C 1
ATOM 697 O O . GLU A 1 88 ? 7.677 -9.881 -16.049 1.00 84.94 88 GLU A O 1
ATOM 702 N N . GLU A 1 89 ? 9.036 -10.630 -14.423 1.00 85.50 89 GLU A N 1
ATOM 703 C CA . GLU A 1 89 ? 8.443 -11.973 -14.308 1.00 85.50 89 GLU A CA 1
ATOM 704 C C . GLU A 1 89 ? 6.926 -11.932 -14.050 1.00 85.50 89 GLU A C 1
ATOM 706 O O . GLU A 1 89 ? 6.171 -12.735 -14.595 1.00 85.50 89 GLU A O 1
ATOM 711 N N . ASP A 1 90 ? 6.452 -10.967 -13.250 1.00 87.00 90 ASP A N 1
ATOM 712 C CA . ASP A 1 90 ? 5.018 -10.779 -12.997 1.00 87.00 90 ASP A CA 1
ATOM 713 C C . ASP A 1 90 ? 4.240 -10.339 -14.252 1.00 87.00 90 ASP A C 1
ATOM 715 O O . ASP A 1 90 ? 3.024 -10.538 -14.332 1.00 87.00 90 ASP A O 1
ATOM 719 N N . LEU A 1 91 ? 4.909 -9.679 -15.200 1.00 82.25 91 LEU A N 1
ATOM 720 C CA . LEU A 1 91 ? 4.296 -9.112 -16.402 1.00 82.25 91 LEU A CA 1
ATOM 721 C C . LEU A 1 91 ? 4.275 -10.109 -17.566 1.00 82.25 91 LEU A C 1
ATOM 723 O O . LEU A 1 91 ? 3.328 -10.080 -18.353 1.00 82.25 91 LEU A O 1
ATOM 727 N N . ASP A 1 92 ? 5.258 -11.008 -17.647 1.00 82.81 92 ASP A N 1
ATOM 728 C CA . ASP A 1 92 ? 5.401 -11.979 -18.740 1.00 82.81 92 ASP A CA 1
ATOM 729 C C . ASP A 1 92 ? 4.176 -12.897 -18.889 1.00 82.81 92 ASP A C 1
ATOM 731 O O . ASP A 1 92 ? 3.712 -13.172 -19.998 1.00 82.81 92 ASP A O 1
ATOM 735 N N . ASP A 1 93 ? 3.580 -13.311 -17.771 1.00 76.69 93 ASP A N 1
ATOM 736 C CA . ASP A 1 93 ? 2.438 -14.230 -17.757 1.00 76.69 93 ASP A CA 1
ATOM 737 C C . ASP A 1 93 ? 1.086 -13.559 -18.082 1.00 76.69 93 ASP A C 1
ATOM 739 O O . ASP A 1 93 ? 0.050 -14.237 -18.090 1.00 76.69 93 ASP A O 1
ATOM 743 N N . ASN A 1 94 ? 1.051 -12.236 -18.322 1.00 76.88 94 ASN A N 1
ATOM 744 C CA . ASN A 1 94 ? -0.168 -11.428 -18.532 1.00 76.88 94 ASN A CA 1
ATOM 745 C C . ASN A 1 94 ? -1.278 -11.708 -17.496 1.00 76.88 94 ASN A C 1
ATOM 747 O O . ASN A 1 94 ? -2.481 -11.593 -17.761 1.00 76.88 94 ASN A O 1
ATOM 751 N N . ARG A 1 95 ? -0.887 -12.120 -16.290 1.00 86.44 95 ARG A N 1
ATOM 752 C CA . ARG A 1 95 ? -1.781 -12.591 -15.236 1.00 86.44 95 ARG A CA 1
ATOM 753 C C . ARG A 1 95 ? -1.410 -11.937 -13.928 1.00 86.44 95 ARG A C 1
ATOM 755 O O . ARG A 1 95 ? -0.251 -11.753 -13.600 1.00 86.44 95 ARG A O 1
ATOM 762 N N . LEU A 1 96 ? -2.433 -11.657 -13.130 1.00 88.50 96 LEU A N 1
ATOM 763 C CA . LEU A 1 96 ? -2.214 -11.138 -11.792 1.00 88.50 96 LEU A CA 1
ATOM 764 C C . LEU A 1 96 ? -1.487 -12.198 -10.926 1.00 88.50 96 LEU A C 1
ATOM 766 O O . LEU A 1 96 ? -1.986 -13.341 -10.849 1.00 88.50 96 LEU A O 1
ATOM 770 N N . PRO A 1 97 ? -0.382 -11.829 -10.243 1.00 89.38 97 PRO A N 1
ATOM 771 C CA . PRO A 1 97 ? 0.347 -12.708 -9.334 1.00 89.38 97 PRO A CA 1
ATOM 772 C C . PRO A 1 97 ? -0.584 -13.402 -8.344 1.00 89.38 97 PRO A C 1
ATOM 774 O O . PRO A 1 97 ? -1.543 -12.803 -7.850 1.00 89.38 97 PRO A O 1
ATOM 777 N N . ALA A 1 98 ? -0.323 -14.681 -8.054 1.00 88.81 98 ALA A N 1
ATOM 778 C CA . ALA A 1 98 ? -1.221 -15.522 -7.254 1.00 88.81 98 ALA A CA 1
ATOM 779 C C . ALA A 1 98 ? -1.585 -14.888 -5.907 1.00 88.81 98 ALA A C 1
ATOM 781 O O . ALA A 1 98 ? -2.751 -14.899 -5.511 1.00 88.81 98 ALA A O 1
ATOM 782 N N . VAL A 1 99 ? -0.600 -14.254 -5.275 1.00 88.81 99 VAL A N 1
ATOM 783 C CA . VAL A 1 99 ? -0.726 -13.584 -3.980 1.00 88.81 99 VAL A CA 1
ATOM 784 C C . VAL A 1 99 ? -1.661 -12.370 -3.992 1.00 88.81 99 VAL A C 1
ATOM 786 O O . VAL A 1 99 ? -2.208 -11.998 -2.962 1.00 88.81 99 VAL A O 1
ATOM 789 N N . LEU A 1 100 ? -1.903 -11.771 -5.159 1.00 91.50 100 LEU A N 1
ATOM 790 C CA . LEU A 1 100 ? -2.785 -10.613 -5.312 1.00 91.50 100 LEU A CA 1
ATOM 791 C C . LEU A 1 100 ? -4.215 -11.003 -5.712 1.00 91.50 100 LEU A C 1
ATOM 793 O O . LEU A 1 100 ? -5.136 -10.196 -5.581 1.00 91.50 100 LEU A O 1
ATOM 797 N N . ARG A 1 101 ? -4.442 -12.235 -6.191 1.00 91.12 101 ARG A N 1
ATOM 798 C CA . ARG A 1 101 ? -5.747 -12.656 -6.741 1.00 91.12 101 ARG A CA 1
ATOM 799 C C . ARG A 1 101 ? -6.879 -12.593 -5.720 1.00 91.12 101 ARG A C 1
ATOM 801 O O . ARG A 1 101 ? -7.988 -12.228 -6.099 1.00 91.12 101 ARG A O 1
ATOM 808 N N . ALA A 1 102 ? -6.596 -12.904 -4.457 1.00 92.00 102 ALA A N 1
ATOM 809 C CA . ALA A 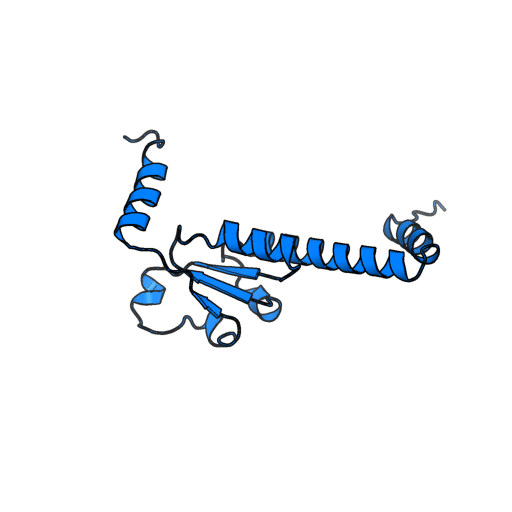1 102 ? -7.568 -12.837 -3.366 1.00 92.00 102 ALA A CA 1
ATOM 810 C C . ALA A 1 102 ? -7.917 -11.394 -2.946 1.00 92.00 102 ALA A C 1
ATOM 812 O O . ALA A 1 102 ? -8.896 -11.173 -2.241 1.00 92.00 102 ALA A O 1
ATOM 813 N N . HIS A 1 103 ? -7.140 -10.400 -3.388 1.00 94.38 103 HIS A N 1
ATOM 814 C CA . HIS A 1 103 ? -7.228 -9.015 -2.919 1.00 94.38 103 HIS A CA 1
ATOM 815 C C . HIS A 1 103 ? -7.593 -8.019 -4.022 1.00 94.38 103 HIS A C 1
ATOM 817 O O . HIS A 1 103 ? -7.396 -6.820 -3.851 1.00 94.38 103 HIS A O 1
ATOM 823 N N . ARG A 1 104 ? -8.147 -8.491 -5.147 1.00 94.06 104 ARG A N 1
ATOM 824 C CA . ARG A 1 104 ? -8.446 -7.673 -6.339 1.00 94.06 104 ARG A CA 1
ATOM 825 C C . ARG A 1 104 ? -9.211 -6.381 -6.049 1.00 94.06 104 ARG A C 1
ATOM 827 O O . ARG A 1 104 ? -8.922 -5.373 -6.679 1.00 94.06 104 ARG A O 1
ATOM 834 N N . SER A 1 105 ? -10.152 -6.400 -5.107 1.00 96.00 105 SER A N 1
ATOM 835 C CA . SER A 1 105 ? -10.986 -5.239 -4.762 1.00 96.00 105 SER A CA 1
ATOM 836 C C . SER A 1 105 ? -10.221 -4.083 -4.113 1.00 96.00 105 SER A C 1
ATOM 838 O O . SER A 1 105 ? -10.740 -2.973 -4.072 1.00 96.00 105 SER A O 1
ATOM 840 N N . LYS A 1 106 ? -9.004 -4.328 -3.618 1.00 95.69 106 LYS A N 1
ATOM 841 C CA . LYS A 1 106 ? -8.167 -3.332 -2.939 1.00 95.69 106 LYS A CA 1
ATOM 842 C C . LYS A 1 106 ? -6.838 -3.060 -3.645 1.00 95.69 106 LYS A C 1
ATOM 844 O O . LYS A 1 106 ? -5.935 -2.497 -3.032 1.00 95.69 106 LYS A O 1
ATOM 849 N N . LEU A 1 107 ? -6.697 -3.462 -4.911 1.00 95.94 107 LEU A N 1
ATOM 850 C CA . LEU A 1 107 ? -5.494 -3.205 -5.709 1.00 95.94 107 LEU A CA 1
ATOM 851 C C . LEU A 1 107 ? -5.597 -1.874 -6.450 1.00 95.94 107 LEU A C 1
ATOM 853 O O . LEU A 1 107 ? -6.587 -1.615 -7.131 1.00 95.94 107 LEU A O 1
ATOM 857 N N . PHE A 1 108 ? -4.536 -1.076 -6.387 1.00 97.06 108 PHE A N 1
ATOM 858 C CA . PHE A 1 108 ? -4.443 0.207 -7.077 1.00 97.06 108 PHE A CA 1
ATOM 859 C C . PHE A 1 108 ? -3.106 0.314 -7.808 1.00 97.06 108 PHE A C 1
ATOM 861 O O . PHE A 1 108 ? -2.040 0.210 -7.201 1.00 97.06 108 PHE A O 1
ATOM 868 N N . GLY A 1 109 ? -3.163 0.498 -9.127 1.00 94.94 109 GLY A N 1
ATOM 869 C CA . GLY A 1 109 ? -1.981 0.603 -9.978 1.00 94.94 109 GLY A CA 1
ATOM 870 C C . GLY A 1 109 ? -1.404 2.013 -10.002 1.00 94.94 109 GLY A C 1
ATOM 871 O O . GLY A 1 109 ? -2.117 2.965 -10.308 1.00 94.94 109 GLY A O 1
ATOM 872 N N . LEU A 1 110 ? -0.103 2.140 -9.743 1.00 94.44 110 LEU A N 1
ATOM 873 C CA . LEU A 1 110 ? 0.654 3.360 -10.010 1.00 94.44 110 LEU A CA 1
ATOM 874 C C . LEU A 1 110 ? 1.423 3.213 -11.319 1.00 94.44 110 LEU A C 1
ATOM 876 O O . LEU A 1 110 ? 2.366 2.420 -11.414 1.00 94.44 110 LEU A O 1
ATOM 880 N N . MET A 1 111 ? 1.021 4.006 -12.308 1.00 88.81 111 MET A N 1
ATOM 881 C CA . MET A 1 111 ? 1.650 4.074 -13.622 1.00 88.81 111 MET A CA 1
ATOM 882 C C . MET A 1 111 ? 2.512 5.328 -13.743 1.00 88.81 111 MET A C 1
ATOM 884 O O . MET A 1 111 ? 2.244 6.358 -13.128 1.00 88.81 111 MET A O 1
ATOM 888 N N . ILE A 1 112 ? 3.563 5.219 -14.542 1.00 88.50 112 ILE A N 1
ATOM 889 C CA . ILE A 1 112 ? 4.480 6.304 -14.863 1.00 88.50 112 ILE A CA 1
ATOM 890 C C . ILE A 1 112 ? 4.868 6.164 -16.328 1.00 88.50 112 ILE A C 1
ATOM 892 O O . ILE A 1 112 ? 5.014 5.046 -16.823 1.00 88.50 112 ILE A O 1
ATOM 896 N N . ASP A 1 113 ? 5.026 7.298 -17.000 1.00 91.19 113 ASP A N 1
ATOM 897 C CA . ASP A 1 113 ? 5.539 7.335 -18.361 1.00 91.19 113 ASP A CA 1
ATOM 898 C C . ASP A 1 113 ? 6.942 6.698 -18.454 1.00 91.19 113 ASP A C 1
ATOM 900 O O . ASP A 1 113 ? 7.771 6.844 -17.547 1.00 91.19 113 ASP A O 1
ATOM 904 N N . ALA A 1 114 ? 7.205 5.972 -19.543 1.00 87.38 114 ALA A N 1
ATOM 905 C CA . ALA A 1 114 ? 8.438 5.211 -19.713 1.00 87.38 114 ALA A CA 1
ATOM 906 C C . ALA A 1 114 ? 9.676 6.117 -19.800 1.00 87.38 114 ALA A C 1
ATOM 908 O O . ALA A 1 114 ? 10.692 5.821 -19.164 1.00 87.38 114 ALA A O 1
ATOM 909 N N . GLU A 1 115 ? 9.593 7.240 -20.517 1.00 88.88 115 GLU A N 1
ATOM 910 C CA . GLU A 1 115 ? 10.697 8.197 -20.643 1.00 88.88 115 GLU A CA 1
ATOM 911 C C . GLU A 1 115 ? 11.006 8.817 -19.281 1.00 88.88 115 GLU A C 1
ATOM 913 O O . GLU A 1 115 ? 12.161 8.863 -18.839 1.00 88.88 115 GLU A O 1
ATOM 918 N N . ARG A 1 116 ? 9.955 9.199 -18.544 1.00 89.25 116 ARG A N 1
ATOM 919 C CA . ARG A 1 116 ? 10.099 9.729 -17.184 1.00 89.25 116 ARG A CA 1
ATOM 920 C C . ARG A 1 116 ? 10.714 8.707 -16.230 1.00 89.25 116 ARG A C 1
ATOM 922 O O . ARG A 1 116 ? 11.543 9.065 -15.389 1.00 89.25 116 ARG A O 1
ATOM 929 N N . LEU A 1 117 ? 10.329 7.440 -16.345 1.00 88.00 117 LEU A N 1
ATOM 930 C CA . LEU A 1 117 ? 10.857 6.359 -15.520 1.00 88.00 117 LEU A CA 1
ATOM 931 C C . LEU A 1 117 ? 12.351 6.128 -15.767 1.00 88.00 117 LEU A C 1
ATOM 933 O O . LEU A 1 117 ? 13.108 5.951 -14.807 1.00 88.00 117 LEU A O 1
ATOM 937 N N . VAL A 1 118 ? 12.781 6.142 -17.032 1.00 87.19 118 VAL A N 1
ATOM 938 C CA . VAL A 1 118 ? 14.195 6.015 -17.408 1.00 87.19 118 VAL A CA 1
ATOM 939 C C . VAL A 1 118 ? 15.009 7.166 -16.819 1.00 87.19 118 VAL A C 1
ATOM 941 O O . VAL A 1 118 ? 16.026 6.897 -16.178 1.00 87.19 118 VAL A O 1
ATOM 944 N N . ALA A 1 119 ? 14.530 8.409 -16.929 1.00 87.44 119 ALA A N 1
ATOM 945 C CA . ALA A 1 119 ? 15.193 9.582 -16.351 1.00 87.44 119 ALA A CA 1
ATOM 946 C C . ALA A 1 119 ? 15.386 9.464 -14.822 1.00 87.44 119 ALA A C 1
ATOM 948 O O . ALA A 1 119 ? 16.491 9.609 -14.308 1.00 87.44 119 ALA A O 1
ATOM 949 N N . ILE A 1 120 ? 14.345 9.082 -14.073 1.00 86.38 120 ILE A N 1
ATOM 950 C CA . ILE A 1 120 ? 14.436 8.906 -12.606 1.00 86.38 120 ILE A CA 1
ATOM 951 C C . ILE A 1 120 ? 15.381 7.750 -12.221 1.00 86.38 120 ILE A C 1
ATOM 953 O O . ILE A 1 120 ? 16.001 7.734 -11.144 1.00 86.38 120 ILE A O 1
ATOM 957 N N . ARG A 1 121 ? 15.463 6.717 -13.067 1.00 86.00 121 ARG A N 1
ATOM 958 C CA . ARG A 1 121 ? 16.370 5.582 -12.858 1.00 86.00 121 ARG A CA 1
ATOM 959 C C . ARG A 1 121 ? 17.822 5.963 -13.143 1.00 86.00 121 ARG A C 1
ATOM 961 O O . ARG A 1 121 ? 18.680 5.527 -12.376 1.00 86.00 121 ARG A O 1
ATOM 968 N N . SER A 1 122 ? 18.099 6.763 -14.173 1.00 83.00 122 SER A N 1
ATOM 969 C CA . SER A 1 122 ? 19.453 7.227 -14.502 1.00 83.00 122 SER A CA 1
ATOM 970 C C . SER A 1 122 ? 19.984 8.237 -13.480 1.00 83.00 122 SER A C 1
ATOM 972 O O . SER A 1 122 ? 21.120 8.091 -13.036 1.00 83.00 122 SER A O 1
ATOM 974 N N . GLU A 1 123 ? 19.150 9.158 -12.988 1.00 81.81 123 GLU A N 1
ATOM 975 C CA . GLU A 1 123 ? 19.519 10.118 -11.931 1.00 81.81 123 GLU A CA 1
ATOM 976 C C . GLU A 1 123 ? 20.021 9.429 -10.652 1.00 81.81 123 GLU A C 1
ATOM 978 O O . GLU A 1 123 ? 20.995 9.865 -10.042 1.00 81.81 123 GLU A O 1
ATOM 983 N N . ARG A 1 124 ? 19.422 8.295 -10.255 1.00 69.81 124 ARG A N 1
ATOM 984 C CA . ARG A 1 124 ? 19.922 7.522 -9.101 1.00 69.81 124 ARG A CA 1
ATOM 985 C C . ARG A 1 124 ? 21.223 6.761 -9.368 1.00 69.81 124 ARG A C 1
ATOM 987 O O . ARG A 1 124 ? 21.879 6.386 -8.400 1.00 69.81 124 ARG A O 1
ATOM 994 N N . LYS A 1 125 ? 21.589 6.506 -10.628 1.00 60.88 125 LYS A N 1
ATOM 995 C CA . LYS A 1 125 ? 22.846 5.826 -10.992 1.00 60.88 125 LYS A CA 1
ATOM 996 C C . LYS A 1 125 ? 24.035 6.787 -11.071 1.00 60.88 125 LYS A C 1
ATOM 998 O O . LYS A 1 125 ? 25.162 6.343 -10.883 1.00 60.88 125 LYS A O 1
ATOM 1003 N N . ALA A 1 126 ? 23.785 8.083 -11.263 1.00 55.78 126 ALA A N 1
ATOM 1004 C CA . ALA A 1 126 ? 24.821 9.108 -11.416 1.00 55.78 126 ALA A CA 1
ATOM 1005 C C . ALA A 1 126 ? 25.750 9.285 -10.192 1.00 55.78 126 ALA A C 1
ATOM 1007 O O . ALA A 1 126 ? 26.796 9.907 -10.317 1.00 55.78 126 ALA A O 1
ATOM 1008 N N . ASN A 1 127 ? 25.416 8.705 -9.030 1.00 48.38 127 ASN A N 1
ATOM 1009 C CA . ASN A 1 127 ? 26.209 8.796 -7.795 1.00 48.38 127 ASN A CA 1
ATOM 1010 C C . ASN A 1 127 ? 26.774 7.444 -7.307 1.00 48.38 127 ASN A C 1
ATOM 1012 O O . ASN A 1 127 ? 27.074 7.297 -6.122 1.00 48.38 127 ASN A O 1
ATOM 1016 N N . SER A 1 128 ? 26.906 6.432 -8.174 1.00 48.12 128 SER A N 1
ATOM 1017 C CA . SER A 1 128 ? 27.594 5.182 -7.811 1.00 48.12 128 SER A CA 1
ATOM 1018 C C . SER A 1 128 ? 29.059 5.217 -8.257 1.00 48.12 128 SER A C 1
ATOM 1020 O O . SER A 1 128 ? 29.359 5.692 -9.346 1.00 48.12 128 SER A O 1
ATOM 1022 N N . ARG A 1 129 ? 29.976 4.718 -7.414 1.00 47.88 129 ARG A N 1
ATOM 1023 C CA . ARG A 1 129 ? 31.445 4.717 -7.602 1.00 47.88 129 ARG A CA 1
ATOM 1024 C C . ARG A 1 129 ? 31.922 3.700 -8.671 1.00 47.88 129 ARG A C 1
ATOM 1026 O O . ARG A 1 129 ? 32.906 3.003 -8.461 1.00 47.88 129 ARG A O 1
ATOM 1033 N N . TYR A 1 130 ? 31.169 3.594 -9.761 1.00 41.31 130 TYR A N 1
ATOM 1034 C CA . TYR A 1 130 ? 31.428 2.892 -11.021 1.00 41.31 130 TYR A CA 1
ATOM 1035 C C . TYR A 1 130 ? 30.692 3.690 -12.113 1.00 41.31 130 TYR A C 1
ATOM 1037 O O . TYR A 1 130 ? 29.685 3.251 -12.669 1.00 41.31 130 TYR A O 1
ATOM 1045 N N . ALA A 1 131 ? 31.144 4.925 -12.315 1.00 45.50 131 ALA A N 1
ATOM 1046 C CA . ALA A 1 131 ? 30.923 5.685 -13.538 1.00 45.50 131 ALA A CA 1
ATOM 1047 C C . ALA A 1 131 ? 32.237 5.674 -14.321 1.00 45.50 131 ALA A C 1
ATOM 1049 O O . ALA A 1 131 ? 33.295 5.717 -13.647 1.00 45.50 131 ALA A O 1
#

Radius of gyration: 20.37 Å; chains: 1; bounding box: 47×30×67 Å

Secondary structure (DSSP, 8-state):
------HHHHHHHHHHTS-HHHHHHHHHHHHHHHHHHHHHHTSSS--GGGGGG-SEEEEE-TTSSHHHHHHHHHHHH---EEEEEPPHHHHHTSS--HHHHTTGGGEEE----HHHHHHHHHHHHTTSS--